Protein AF-A0A971Q2M0-F1 (afdb_monomer_lite)

Radius of gyration: 12.7 Å; chains: 1; bounding box: 29×25×36 Å

pLDDT: mean 72.96, std 12.44, range [38.44, 88.69]

Sequence (71 aa):
MERPISEKDRQRAKQCLECPVCRRARAKQRGLAFWLVKRVEGSLCPNCKAYERVYGRKAHEPISKGGDSRS

Structure (mmCIF, N/CA/C/O backbone):
data_AF-A0A971Q2M0-F1
#
_entry.id   AF-A0A971Q2M0-F1
#
loop_
_atom_site.group_PDB
_atom_site.id
_atom_site.type_symbol
_atom_site.label_atom_id
_atom_site.label_alt_id
_atom_site.label_comp_id
_atom_site.label_asym_id
_atom_site.label_entity_id
_atom_site.label_seq_id
_atom_site.pdbx_PDB_ins_code
_atom_site.Cartn_x
_atom_site.Cartn_y
_atom_site.Cartn_z
_atom_site.occupancy
_atom_site.B_iso_or_equiv
_atom_site.auth_seq_id
_atom_site.auth_comp_id
_atom_site.auth_asym_id
_atom_site.auth_atom_id
_atom_site.pdbx_PDB_model_num
ATOM 1 N N . MET 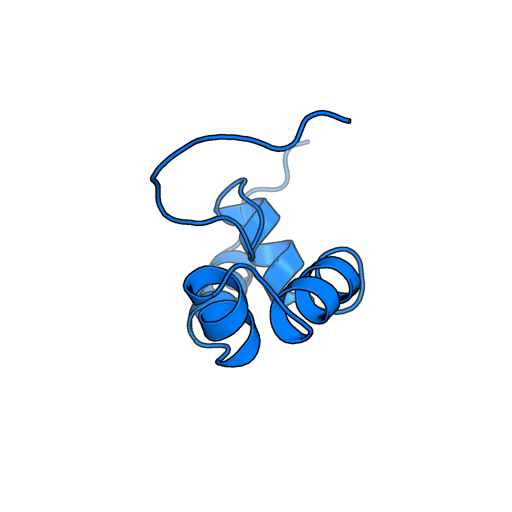A 1 1 ? -23.533 6.796 12.526 1.00 38.44 1 MET A N 1
ATOM 2 C CA . MET A 1 1 ? -22.672 5.89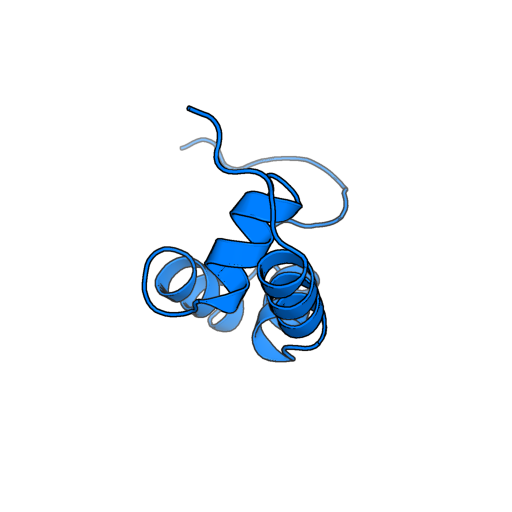2 13.320 1.00 38.44 1 MET A CA 1
ATOM 3 C C . MET A 1 1 ? -21.381 5.672 12.555 1.00 38.44 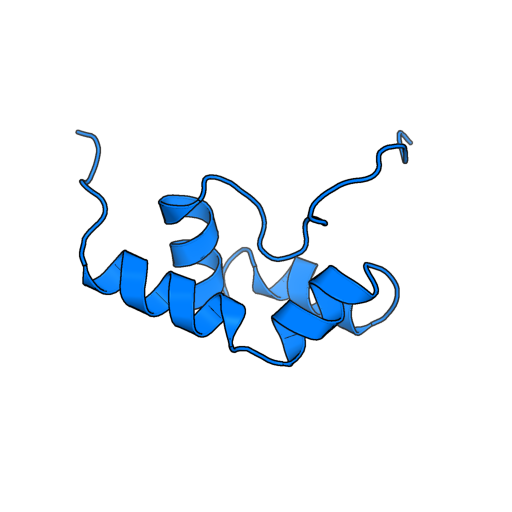1 MET A C 1
ATOM 5 O O . MET A 1 1 ? -21.322 4.858 11.638 1.00 38.44 1 MET A O 1
ATOM 9 N N . GLU A 1 2 ? -20.379 6.484 12.862 1.00 54.00 2 GLU A N 1
ATOM 10 C CA . GLU A 1 2 ? -19.038 6.380 12.294 1.00 54.00 2 GLU A CA 1
ATOM 11 C C . GLU A 1 2 ? -18.360 5.191 12.980 1.00 54.00 2 GLU A C 1
ATOM 13 O O . GLU A 1 2 ? -18.286 5.145 14.206 1.00 54.00 2 GLU A O 1
ATOM 18 N N . ARG A 1 3 ? -17.961 4.159 12.227 1.00 63.47 3 ARG A N 1
ATOM 19 C CA . ARG A 1 3 ? -17.268 3.013 12.830 1.00 63.47 3 ARG A CA 1
ATOM 20 C C . ARG A 1 3 ? -15.855 3.479 13.182 1.00 63.47 3 ARG A C 1
ATOM 22 O O . ARG A 1 3 ? -15.121 3.813 12.248 1.00 63.47 3 ARG A O 1
ATOM 29 N N . PRO A 1 4 ? -15.462 3.514 14.467 1.00 73.25 4 PRO A N 1
ATOM 30 C CA . PRO A 1 4 ? -14.115 3.912 14.831 1.00 73.25 4 PRO A CA 1
ATOM 31 C C . PRO A 1 4 ? -13.127 2.941 14.189 1.00 73.25 4 PRO A C 1
ATOM 33 O O . PRO A 1 4 ? -13.341 1.727 14.162 1.00 73.25 4 PRO A O 1
ATOM 36 N N . ILE A 1 5 ? -12.057 3.495 13.632 1.00 81.81 5 ILE A N 1
ATOM 37 C CA . ILE A 1 5 ? -10.995 2.719 13.003 1.00 81.81 5 ILE A CA 1
ATOM 38 C C . ILE A 1 5 ? -10.361 1.823 14.065 1.00 81.81 5 ILE A C 1
ATOM 40 O O . ILE A 1 5 ? -9.745 2.319 15.008 1.00 81.81 5 ILE A O 1
ATOM 44 N N . SER A 1 6 ? -10.516 0.506 13.914 1.00 84.44 6 SER A N 1
ATOM 45 C CA . SER A 1 6 ? -9.980 -0.463 14.868 1.00 84.44 6 SER A CA 1
ATOM 46 C C . SER A 1 6 ? -8.471 -0.647 14.673 1.00 84.44 6 SER A C 1
ATOM 48 O O . SER A 1 6 ? -7.930 -0.439 13.585 1.00 84.44 6 SER A O 1
ATOM 50 N N . GLU A 1 7 ? -7.774 -1.116 15.708 1.00 86.38 7 GLU A N 1
ATOM 51 C CA . GLU A 1 7 ? -6.363 -1.522 15.619 1.00 86.38 7 GLU A CA 1
ATOM 52 C C . GLU A 1 7 ? -6.115 -2.540 14.494 1.00 86.38 7 GLU A C 1
ATOM 54 O O . GLU A 1 7 ? -5.101 -2.476 13.795 1.00 86.38 7 GLU A O 1
ATOM 59 N N . LYS A 1 8 ? -7.087 -3.428 14.246 1.00 84.31 8 LYS A N 1
ATOM 60 C CA . LYS A 1 8 ? -7.048 -4.384 13.131 1.00 84.31 8 LYS A CA 1
ATOM 61 C C . LYS A 1 8 ? -7.034 -3.688 11.766 1.00 84.31 8 LYS A C 1
ATOM 63 O O . LYS A 1 8 ? -6.304 -4.124 10.877 1.00 84.31 8 LYS A O 1
ATOM 68 N N . ASP A 1 9 ? -7.795 -2.607 11.588 1.00 84.81 9 ASP A N 1
ATOM 69 C CA . ASP A 1 9 ? -7.774 -1.818 10.350 1.00 84.81 9 ASP A CA 1
ATOM 70 C C . ASP A 1 9 ? -6.412 -1.136 10.164 1.00 84.81 9 ASP A C 1
ATOM 72 O O . ASP A 1 9 ? -5.852 -1.170 9.068 1.00 84.81 9 ASP A O 1
ATOM 76 N N . ARG A 1 10 ? -5.819 -0.607 11.245 1.00 86.81 10 ARG A N 1
ATOM 77 C CA . ARG A 1 10 ? -4.474 -0.005 11.212 1.00 86.81 10 ARG A CA 1
ATOM 78 C C . ARG A 1 10 ? -3.393 -1.019 10.834 1.00 86.81 10 ARG A C 1
ATOM 80 O O . ARG A 1 10 ? -2.542 -0.710 10.003 1.00 86.81 10 ARG A O 1
ATOM 87 N N . GLN A 1 11 ? -3.425 -2.235 11.388 1.00 88.69 11 GLN A N 1
ATOM 88 C CA . GLN A 1 11 ? -2.483 -3.302 11.014 1.00 88.69 11 GLN A CA 1
ATOM 89 C C . GLN A 1 11 ? -2.628 -3.718 9.546 1.00 88.69 11 GLN A C 1
ATOM 91 O O . GLN A 1 11 ? -1.629 -3.849 8.839 1.00 88.69 11 GLN A O 1
ATOM 96 N N . ARG A 1 12 ? -3.862 -3.867 9.055 1.00 86.06 12 ARG A N 1
ATOM 97 C CA . ARG A 1 12 ? -4.123 -4.172 7.639 1.00 86.06 12 ARG A CA 1
ATOM 98 C C . ARG A 1 12 ? -3.629 -3.066 6.715 1.00 86.06 12 ARG A C 1
ATOM 100 O O . ARG A 1 12 ? -3.040 -3.342 5.670 1.00 86.06 12 ARG A O 1
ATOM 107 N N . ALA A 1 13 ? -3.816 -1.813 7.115 1.00 85.75 13 ALA A N 1
ATOM 108 C CA . ALA A 1 13 ? -3.304 -0.671 6.375 1.00 85.75 13 ALA A CA 1
ATOM 109 C C . ALA A 1 13 ? -1.762 -0.635 6.360 1.00 85.75 13 ALA A C 1
ATOM 111 O O . ALA A 1 13 ? -1.180 -0.336 5.317 1.00 85.75 13 ALA A O 1
ATOM 112 N N . LYS A 1 14 ? -1.090 -1.026 7.455 1.00 86.62 14 LYS A N 1
ATOM 113 C CA . LYS A 1 14 ? 0.374 -1.219 7.480 1.00 86.62 14 LYS A CA 1
ATOM 114 C C . LYS A 1 14 ? 0.828 -2.325 6.523 1.00 86.62 14 LYS A C 1
ATOM 116 O O . LYS A 1 14 ? 1.715 -2.086 5.712 1.00 86.62 14 LYS A O 1
ATOM 121 N N . GLN A 1 15 ? 0.153 -3.474 6.497 1.00 85.38 15 GLN A N 1
ATOM 122 C CA . GLN A 1 15 ? 0.458 -4.531 5.519 1.00 85.38 15 GLN A CA 1
ATOM 123 C C . GLN A 1 15 ? 0.250 -4.078 4.064 1.00 85.38 15 GLN A C 1
ATOM 125 O O . GLN A 1 15 ? 0.948 -4.534 3.161 1.00 85.38 15 GLN A O 1
ATOM 130 N N . CYS A 1 16 ? -0.685 -3.155 3.806 1.00 83.75 16 CYS A N 1
ATOM 131 C CA . CYS A 1 16 ? -0.831 -2.542 2.483 1.00 83.75 16 CYS A CA 1
ATOM 132 C C . CYS A 1 16 ? 0.418 -1.736 2.070 1.00 83.75 16 CYS A C 1
ATOM 134 O O . CYS A 1 16 ? 0.738 -1.663 0.883 1.00 83.75 16 CYS A O 1
ATOM 136 N N . LEU A 1 17 ? 1.143 -1.137 3.023 1.00 80.06 17 LEU A N 1
ATOM 137 C CA . LEU A 1 17 ? 2.413 -0.440 2.771 1.00 80.06 17 LEU A CA 1
ATOM 138 C C . LEU A 1 17 ? 3.558 -1.418 2.481 1.00 80.06 17 LEU A C 1
ATOM 140 O O . LEU A 1 17 ? 4.393 -1.135 1.622 1.00 80.06 17 LEU A O 1
ATOM 144 N N . GLU A 1 18 ? 3.561 -2.573 3.141 1.00 83.44 18 GLU A N 1
ATOM 145 C CA . GLU A 1 18 ? 4.568 -3.624 2.942 1.00 83.44 18 GLU A CA 1
ATOM 146 C C . GLU A 1 18 ? 4.332 -4.454 1.672 1.00 83.44 18 GLU A C 1
ATOM 148 O O . GLU A 1 18 ? 5.240 -5.126 1.185 1.00 83.44 18 GLU A O 1
ATOM 153 N N . CYS A 1 19 ? 3.137 -4.378 1.079 1.00 82.75 19 CYS A N 1
ATOM 154 C CA . CYS A 1 19 ? 2.823 -5.096 -0.148 1.00 82.75 19 CYS A CA 1
ATOM 155 C C . CYS A 1 19 ? 3.706 -4.605 -1.318 1.00 82.75 19 CYS A C 1
ATOM 157 O O . CYS A 1 19 ? 3.572 -3.453 -1.751 1.00 82.75 19 CYS A O 1
ATOM 159 N N . PRO A 1 20 ? 4.551 -5.470 -1.917 1.00 81.12 20 PRO A N 1
ATOM 160 C CA . PRO A 1 20 ? 5.463 -5.068 -2.987 1.00 81.12 20 PRO A CA 1
ATOM 161 C C . PRO A 1 20 ? 4.720 -4.604 -4.246 1.00 81.12 20 PRO A C 1
ATOM 163 O O . PRO A 1 20 ? 5.220 -3.749 -4.976 1.00 81.12 20 PRO A O 1
ATOM 166 N N . VAL A 1 21 ? 3.510 -5.122 -4.482 1.00 78.69 21 VAL A N 1
ATOM 167 C CA . VAL A 1 21 ? 2.641 -4.710 -5.593 1.00 78.69 21 VAL A CA 1
ATOM 168 C C . VAL A 1 21 ? 2.128 -3.289 -5.375 1.00 78.69 21 VAL A C 1
ATOM 170 O O . VAL A 1 21 ? 2.316 -2.442 -6.246 1.00 78.69 21 VAL A O 1
ATOM 173 N N . CYS A 1 22 ? 1.553 -3.001 -4.202 1.00 79.06 22 CYS A N 1
ATOM 174 C CA . CYS A 1 22 ? 1.057 -1.664 -3.867 1.00 79.06 22 CYS A CA 1
ATOM 175 C C . CYS A 1 22 ? 2.206 -0.648 -3.840 1.00 79.06 22 CYS A C 1
ATOM 177 O O . CYS A 1 22 ? 2.084 0.438 -4.399 1.00 79.06 22 CYS A O 1
ATOM 179 N N . ARG A 1 23 ? 3.364 -1.022 -3.279 1.00 79.88 23 ARG A N 1
ATOM 180 C CA . ARG A 1 23 ? 4.574 -0.189 -3.272 1.00 79.88 23 ARG A CA 1
ATOM 181 C C . ARG A 1 23 ? 5.059 0.131 -4.686 1.00 79.88 23 ARG A C 1
ATOM 183 O O . ARG A 1 23 ? 5.322 1.292 -4.983 1.00 79.88 23 ARG A O 1
ATOM 190 N N . ARG A 1 24 ? 5.148 -0.866 -5.574 1.00 78.19 24 ARG A N 1
ATOM 191 C CA . ARG A 1 24 ? 5.530 -0.653 -6.983 1.00 78.19 24 ARG A CA 1
ATOM 192 C C . ARG A 1 24 ? 4.496 0.179 -7.736 1.00 78.19 24 ARG A C 1
ATOM 194 O O . ARG A 1 24 ? 4.891 1.021 -8.536 1.00 78.19 24 ARG A O 1
ATOM 201 N N . ALA A 1 25 ? 3.206 -0.026 -7.476 1.00 79.19 25 ALA A N 1
ATOM 202 C CA . ALA A 1 25 ? 2.135 0.762 -8.078 1.00 79.19 25 ALA A CA 1
ATOM 203 C C . ALA A 1 25 ? 2.198 2.234 -7.646 1.00 79.19 25 ALA A C 1
ATOM 205 O O . ALA A 1 25 ? 2.165 3.097 -8.518 1.00 79.19 25 ALA A O 1
ATOM 206 N N . ARG A 1 26 ? 2.395 2.520 -6.349 1.00 77.44 26 ARG A N 1
ATOM 207 C CA . ARG A 1 26 ? 2.642 3.882 -5.831 1.00 77.44 26 ARG A CA 1
ATOM 208 C C . ARG A 1 26 ? 3.906 4.510 -6.413 1.00 77.44 26 ARG A C 1
ATOM 210 O O . ARG A 1 26 ? 3.910 5.694 -6.710 1.00 77.44 26 ARG A O 1
ATOM 217 N N . ALA A 1 27 ? 4.976 3.728 -6.567 1.00 76.50 27 ALA A N 1
ATOM 218 C CA . ALA A 1 27 ? 6.269 4.234 -7.029 1.00 76.50 27 ALA A CA 1
ATOM 219 C C . ALA A 1 27 ? 6.308 4.524 -8.537 1.00 76.50 27 ALA A C 1
ATOM 221 O O . ALA A 1 27 ? 6.911 5.506 -8.955 1.00 76.50 27 ALA A O 1
ATOM 222 N N . LYS A 1 28 ? 5.703 3.665 -9.371 1.00 76.62 28 LYS A N 1
ATOM 223 C CA . LYS A 1 28 ? 5.682 3.862 -10.830 1.00 76.62 28 LYS A CA 1
ATOM 224 C C . LYS A 1 28 ? 4.491 4.689 -11.298 1.00 76.62 28 LYS A C 1
ATOM 226 O O . LYS A 1 28 ? 4.640 5.386 -12.292 1.00 76.62 28 LYS A O 1
ATOM 231 N N . GLN A 1 29 ? 3.323 4.534 -10.669 1.00 67.75 29 GLN A N 1
ATOM 232 C CA . GLN A 1 29 ? 2.031 5.107 -11.085 1.00 67.75 29 GLN A CA 1
ATOM 233 C C . GLN A 1 29 ? 1.665 4.938 -12.568 1.00 67.75 29 GLN A C 1
ATOM 235 O O . GLN A 1 29 ? 0.800 5.627 -13.095 1.00 67.75 29 GLN A O 1
ATOM 240 N N . ARG A 1 30 ? 2.322 4.008 -13.263 1.00 68.62 30 ARG A N 1
ATOM 241 C CA . ARG A 1 30 ? 2.123 3.729 -14.683 1.00 68.62 30 ARG A CA 1
ATOM 242 C C . ARG A 1 30 ? 2.421 2.269 -14.982 1.00 68.62 30 ARG A C 1
ATOM 244 O O . ARG A 1 30 ? 3.296 1.658 -14.361 1.00 68.62 30 ARG A O 1
ATOM 251 N N . GLY A 1 31 ? 1.696 1.723 -15.951 1.00 68.69 31 GLY A N 1
ATOM 252 C CA . GLY A 1 31 ? 1.836 0.344 -16.412 1.00 68.69 31 GLY A CA 1
ATOM 253 C C . GLY A 1 31 ? 0.948 -0.666 -15.679 1.00 68.69 31 GLY A C 1
ATOM 254 O O . GLY A 1 31 ? 0.111 -0.321 -14.845 1.00 68.69 31 GLY A O 1
ATOM 255 N N . LEU A 1 32 ? 1.151 -1.943 -16.007 1.00 73.00 32 LEU A N 1
ATOM 256 C CA . LEU A 1 32 ? 0.307 -3.071 -15.591 1.00 73.00 32 LEU A CA 1
ATOM 257 C C . LEU A 1 32 ? 0.098 -3.168 -14.070 1.00 73.00 32 LEU A C 1
ATOM 259 O O . LEU A 1 32 ? -0.996 -3.502 -13.632 1.00 73.00 32 LEU A O 1
ATOM 263 N N . ALA A 1 33 ? 1.103 -2.824 -13.256 1.00 69.94 33 ALA A N 1
ATOM 264 C CA . ALA A 1 33 ? 0.990 -2.854 -11.794 1.00 69.94 33 ALA A CA 1
ATOM 265 C C . ALA A 1 33 ? 0.015 -1.797 -11.244 1.00 69.94 33 ALA A C 1
ATOM 267 O O . ALA A 1 33 ? -0.750 -2.088 -10.328 1.00 69.94 33 ALA A O 1
ATOM 268 N N . PHE A 1 34 ? 0.012 -0.589 -11.819 1.00 75.62 34 PHE A N 1
ATOM 269 C CA . PHE A 1 34 ? -0.947 0.459 -11.462 1.00 75.62 34 PHE A CA 1
ATOM 270 C C . PHE A 1 34 ? -2.365 0.057 -11.870 1.00 75.62 34 PHE A C 1
ATOM 272 O O . PHE A 1 34 ? -3.296 0.183 -11.081 1.00 75.62 34 PHE A O 1
ATOM 279 N N . TRP A 1 35 ? -2.520 -0.496 -13.075 1.00 76.19 35 TRP A N 1
ATOM 280 C CA . TRP A 1 35 ? -3.812 -0.973 -13.561 1.00 76.19 35 TRP A CA 1
ATOM 281 C C . TRP A 1 35 ? -4.358 -2.134 -12.722 1.00 76.19 35 TRP A C 1
ATOM 283 O O . TRP A 1 35 ? -5.536 -2.129 -12.367 1.00 76.19 35 TRP A O 1
ATOM 293 N N . LEU A 1 36 ? -3.495 -3.080 -12.332 1.00 74.62 36 LEU A N 1
ATOM 294 C CA . LEU A 1 36 ? -3.845 -4.170 -11.426 1.00 74.62 36 LEU A CA 1
ATOM 295 C C . LEU A 1 36 ? -4.340 -3.612 -10.091 1.00 74.62 36 LEU A C 1
ATOM 297 O O . LEU A 1 36 ? -5.448 -3.949 -9.686 1.00 74.62 36 LEU A O 1
ATOM 301 N N . VAL A 1 37 ? -3.569 -2.720 -9.452 1.00 74.69 37 VAL A N 1
ATOM 302 C CA . VAL A 1 37 ? -3.946 -2.098 -8.171 1.00 74.69 37 VAL A CA 1
ATOM 303 C C . VAL A 1 37 ? -5.257 -1.332 -8.291 1.00 74.69 37 VAL A C 1
ATOM 305 O O . VAL A 1 37 ? -6.151 -1.565 -7.485 1.00 74.69 37 VAL A O 1
ATOM 308 N N . LYS A 1 38 ? -5.442 -0.536 -9.349 1.00 72.44 38 LYS A N 1
ATOM 309 C CA . LYS A 1 38 ? -6.699 0.171 -9.637 1.00 72.44 38 LYS A CA 1
ATOM 310 C C . LYS A 1 38 ? -7.898 -0.784 -9.751 1.00 72.44 38 LYS A C 1
ATOM 312 O O . LYS A 1 38 ? -8.999 -0.419 -9.347 1.00 72.44 38 LYS A O 1
ATOM 317 N N . ARG A 1 39 ? -7.692 -2.011 -10.249 1.00 73.31 39 ARG A N 1
ATOM 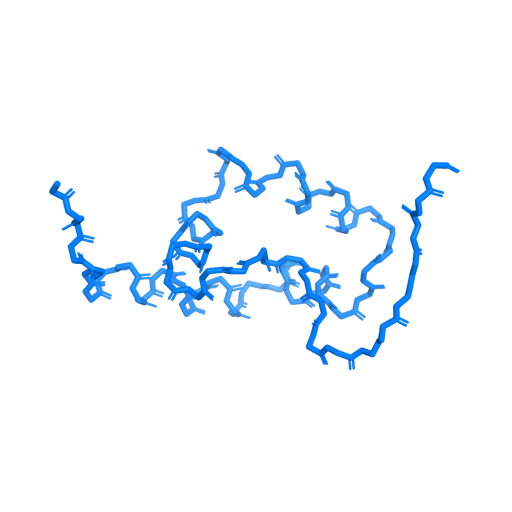318 C CA . ARG A 1 39 ? -8.718 -3.068 -10.319 1.00 73.31 39 ARG A CA 1
ATOM 319 C C . ARG A 1 39 ? -8.925 -3.806 -8.991 1.00 73.31 39 ARG A C 1
ATOM 321 O O . ARG A 1 39 ? -10.060 -4.155 -8.680 1.00 73.31 39 ARG A O 1
ATOM 328 N N . VAL A 1 40 ? -7.873 -4.038 -8.196 1.00 72.81 40 VAL A N 1
ATOM 329 C CA . VAL A 1 40 ? -7.981 -4.765 -6.913 1.00 72.81 40 VAL A CA 1
ATOM 330 C C . VAL A 1 40 ? -8.370 -3.890 -5.715 1.00 72.81 40 VAL A C 1
ATOM 332 O O . VAL A 1 40 ? -8.876 -4.429 -4.727 1.00 72.81 40 VAL A O 1
ATOM 335 N N . GLU A 1 41 ? -8.197 -2.566 -5.787 1.00 64.00 41 GLU A N 1
ATOM 336 C CA . GLU A 1 41 ? -8.421 -1.648 -4.656 1.00 64.00 41 GLU A CA 1
ATOM 337 C C . GLU A 1 41 ? -9.882 -1.587 -4.183 1.00 64.00 41 GLU A C 1
ATOM 339 O O . GLU A 1 41 ? -10.134 -1.338 -3.008 1.00 64.00 41 GLU A O 1
ATOM 344 N N . GLY A 1 42 ? -10.847 -1.845 -5.073 1.00 55.81 42 GLY A N 1
ATOM 345 C CA . GLY A 1 42 ? -12.273 -1.657 -4.787 1.00 55.81 42 GLY A CA 1
ATOM 346 C C . GLY A 1 42 ? -12.989 -2.844 -4.133 1.00 55.81 42 GLY A C 1
ATOM 347 O O . GLY A 1 42 ? -14.042 -2.656 -3.525 1.00 55.81 42 GLY A O 1
ATOM 348 N N . SER A 1 43 ? -12.476 -4.075 -4.244 1.00 59.38 43 SER A N 1
ATOM 349 C CA . SER A 1 43 ? -13.196 -5.268 -3.741 1.00 59.38 43 SER A CA 1
ATOM 350 C C . SER A 1 43 ? -12.331 -6.498 -3.458 1.00 59.38 43 SER A C 1
ATOM 352 O O . SER A 1 43 ? -12.742 -7.337 -2.664 1.00 59.38 43 SER A O 1
ATOM 354 N N . LEU A 1 44 ? -11.140 -6.613 -4.054 1.00 69.62 44 LEU A N 1
ATOM 355 C CA . LEU A 1 44 ? -10.334 -7.838 -3.972 1.00 69.62 44 LEU A CA 1
ATOM 356 C C . LEU A 1 44 ? -9.332 -7.827 -2.813 1.00 69.62 44 LEU A C 1
ATOM 358 O O . LEU A 1 44 ? -9.045 -8.881 -2.252 1.00 69.62 44 LEU A O 1
ATOM 362 N N . CYS A 1 45 ? -8.806 -6.658 -2.428 1.00 78.12 45 CYS A N 1
ATOM 363 C CA . CYS A 1 45 ? -7.792 -6.572 -1.376 1.00 78.12 45 CYS A CA 1
ATOM 364 C C . CYS A 1 45 ? -8.346 -5.955 -0.075 1.00 78.12 45 CYS A C 1
ATOM 366 O O . CYS A 1 45 ? -8.583 -4.741 -0.022 1.00 78.12 45 CYS A O 1
ATOM 368 N N . PRO A 1 46 ? -8.493 -6.734 1.018 1.00 76.94 46 PRO A N 1
ATOM 369 C CA . PRO A 1 46 ? -8.957 -6.207 2.303 1.00 76.94 46 PRO A CA 1
ATOM 370 C C . PRO A 1 46 ? -7.992 -5.174 2.904 1.00 76.94 46 PRO A C 1
ATOM 372 O O . PRO A 1 46 ? -8.431 -4.281 3.627 1.00 76.94 46 PRO A O 1
ATOM 375 N N . ASN A 1 47 ? -6.699 -5.254 2.575 1.00 83.38 47 ASN A N 1
ATOM 376 C CA . ASN A 1 47 ? -5.682 -4.326 3.069 1.00 83.38 47 ASN A CA 1
ATOM 377 C C . ASN A 1 47 ? -5.757 -2.961 2.374 1.00 83.38 47 ASN A C 1
ATOM 379 O O . ASN A 1 47 ? -5.619 -1.940 3.040 1.00 83.38 47 ASN A O 1
ATOM 383 N N . CYS A 1 48 ? -6.042 -2.920 1.069 1.00 79.19 48 CYS A N 1
ATOM 384 C CA . CYS A 1 48 ? -6.265 -1.663 0.348 1.00 79.19 48 CYS A CA 1
ATOM 385 C C . CYS A 1 48 ? -7.516 -0.934 0.853 1.00 79.19 48 CYS A C 1
ATOM 387 O O . CYS A 1 48 ? -7.478 0.271 1.080 1.00 79.19 48 CYS A O 1
ATOM 389 N N . LYS A 1 49 ? -8.599 -1.675 1.117 1.00 81.06 49 LYS A N 1
ATOM 390 C CA . LYS A 1 49 ? -9.837 -1.121 1.684 1.00 81.06 49 LYS A CA 1
ATOM 391 C C . LYS A 1 49 ? -9.640 -0.583 3.104 1.00 81.06 49 LYS A C 1
ATOM 393 O O . LYS A 1 49 ? -10.192 0.456 3.457 1.00 81.06 49 LYS A O 1
ATOM 398 N N . ALA A 1 50 ? -8.844 -1.283 3.914 1.00 85.38 50 ALA A N 1
ATOM 399 C CA . ALA A 1 50 ? -8.444 -0.797 5.230 1.00 85.38 50 ALA A CA 1
ATOM 400 C C . ALA A 1 50 ? -7.562 0.455 5.116 1.00 85.38 50 ALA A C 1
ATOM 402 O O . ALA A 1 50 ? -7.780 1.413 5.847 1.00 85.38 50 ALA A O 1
ATOM 403 N N . TYR A 1 51 ? -6.619 0.488 4.1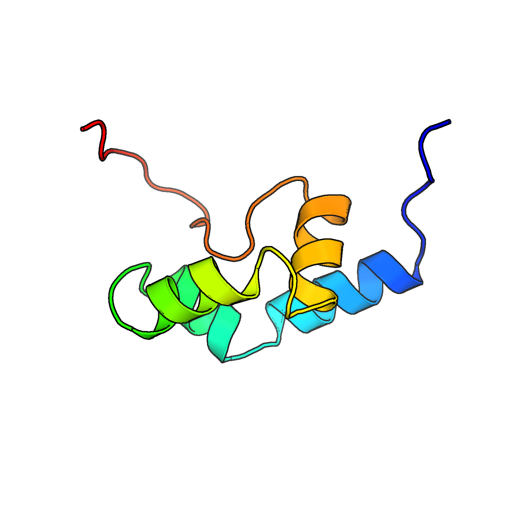70 1.00 84.00 51 TYR A N 1
ATOM 404 C CA . TYR A 1 51 ? -5.782 1.659 3.911 1.00 84.00 51 TYR A CA 1
ATOM 405 C C . TYR A 1 51 ? -6.614 2.888 3.530 1.00 84.00 51 TYR A C 1
ATOM 407 O O . TYR A 1 51 ? -6.427 3.940 4.131 1.00 84.00 51 TYR A O 1
ATOM 415 N N . GLU A 1 52 ? -7.578 2.746 2.618 1.00 83.25 52 GLU A N 1
ATOM 416 C CA . GLU A 1 52 ? -8.473 3.840 2.221 1.00 83.25 52 GLU A CA 1
ATOM 417 C C . GLU A 1 52 ? -9.326 4.338 3.396 1.00 83.25 52 GLU A C 1
ATOM 419 O O . GLU A 1 52 ? -9.481 5.541 3.572 1.00 83.25 52 GLU A O 1
ATOM 424 N N . ARG A 1 53 ? -9.806 3.440 4.267 1.00 82.88 53 ARG A N 1
ATOM 425 C CA . ARG A 1 53 ? -10.514 3.839 5.494 1.00 82.88 53 ARG A CA 1
ATOM 426 C C . ARG A 1 53 ? -9.623 4.544 6.513 1.00 82.88 53 ARG A C 1
ATOM 428 O O . ARG A 1 53 ? -10.073 5.501 7.126 1.00 82.88 53 ARG A O 1
ATOM 435 N N . VAL A 1 54 ? -8.406 4.043 6.733 1.00 85.56 54 VAL A N 1
ATOM 436 C CA . VAL A 1 54 ? -7.463 4.540 7.754 1.00 85.56 54 VAL A CA 1
ATOM 437 C C . VAL A 1 54 ? -6.837 5.862 7.347 1.00 85.56 54 VAL A C 1
ATOM 439 O O . VAL A 1 54 ? -6.764 6.780 8.155 1.00 85.56 54 VAL A O 1
ATOM 442 N N . TYR A 1 55 ? -6.369 5.944 6.107 1.00 81.50 55 TYR A N 1
ATOM 443 C CA . TYR A 1 55 ? -5.618 7.086 5.598 1.00 81.50 55 TYR A CA 1
ATOM 444 C C . TYR A 1 55 ? -6.478 8.045 4.772 1.00 81.50 55 TYR A C 1
ATOM 446 O O . TYR A 1 55 ? -6.000 9.122 4.427 1.00 81.50 55 TYR A O 1
ATOM 454 N N . GLY A 1 56 ? -7.716 7.671 4.428 1.00 79.25 56 GLY A N 1
ATOM 455 C CA . GLY A 1 56 ? -8.600 8.497 3.599 1.00 79.25 56 GLY A CA 1
ATOM 456 C C . GLY A 1 56 ? -8.073 8.715 2.178 1.00 79.25 56 GLY A C 1
ATOM 457 O O . GLY A 1 56 ? -8.446 9.692 1.537 1.00 79.25 56 GLY A O 1
ATOM 458 N N . ARG A 1 57 ? -7.151 7.863 1.708 1.00 78.00 57 ARG A N 1
ATOM 459 C CA . ARG A 1 57 ? -6.431 8.013 0.434 1.00 78.00 57 ARG A CA 1
ATOM 460 C C . ARG A 1 57 ? -6.310 6.691 -0.301 1.00 78.00 57 ARG A C 1
ATOM 462 O O . ARG A 1 57 ? -6.221 5.633 0.329 1.00 78.00 57 ARG A O 1
ATOM 469 N N . LYS A 1 58 ? -6.257 6.753 -1.632 1.00 73.94 58 LYS A N 1
ATOM 470 C CA . LYS A 1 58 ? -6.108 5.565 -2.476 1.00 73.94 58 LYS A CA 1
ATOM 471 C C . LYS A 1 58 ? -4.728 4.946 -2.285 1.00 73.94 58 LYS A C 1
ATOM 473 O O . LYS A 1 58 ? -3.714 5.633 -2.146 1.00 73.94 58 LYS A O 1
ATOM 478 N N . ALA A 1 59 ? -4.662 3.619 -2.319 1.00 70.81 59 ALA A N 1
ATOM 479 C CA . ALA A 1 59 ? -3.404 2.904 -2.145 1.00 70.81 59 ALA A CA 1
ATOM 480 C C . ALA A 1 59 ? -2.449 3.063 -3.339 1.00 70.81 59 ALA A C 1
ATOM 482 O O . ALA A 1 59 ? -1.286 2.717 -3.200 1.00 70.81 59 ALA A O 1
ATOM 483 N N . HIS A 1 60 ? -2.881 3.606 -4.474 1.00 70.69 60 HIS A N 1
ATOM 484 C CA . HIS A 1 60 ? -2.028 3.913 -5.629 1.00 70.69 60 HIS A CA 1
ATOM 485 C C . HIS A 1 60 ? -1.653 5.396 -5.768 1.00 70.69 60 HIS A C 1
ATOM 487 O O . HIS A 1 60 ? -0.924 5.747 -6.702 1.00 70.69 60 HIS A O 1
ATOM 493 N N . GLU A 1 61 ? -2.155 6.272 -4.894 1.00 69.00 61 GLU A N 1
ATOM 494 C CA . GLU A 1 61 ? -1.828 7.696 -4.967 1.00 69.00 61 GLU A CA 1
ATOM 495 C C . GLU A 1 61 ? -0.356 7.951 -4.607 1.00 69.00 61 GLU A C 1
ATOM 497 O O . GLU A 1 61 ? 0.201 7.278 -3.728 1.00 69.00 61 GLU A O 1
ATOM 502 N N . PRO A 1 62 ? 0.299 8.908 -5.287 1.00 65.31 62 PRO A N 1
ATOM 503 C CA . PRO A 1 62 ? 1.673 9.256 -4.993 1.00 65.31 62 PRO A CA 1
ATOM 504 C C . PRO A 1 62 ? 1.723 10.147 -3.762 1.00 65.31 62 PRO A C 1
ATOM 506 O O . PRO A 1 62 ? 0.861 10.996 -3.534 1.00 65.31 62 PRO A O 1
ATOM 509 N N . ILE A 1 63 ? 2.818 10.048 -3.022 1.00 62.31 63 ILE A N 1
ATOM 510 C CA . ILE A 1 63 ? 3.171 11.037 -2.008 1.00 62.31 63 ILE A CA 1
ATOM 511 C C . ILE A 1 63 ? 3.814 12.228 -2.753 1.00 62.31 63 ILE A C 1
ATOM 513 O O . ILE A 1 63 ? 5.018 12.421 -2.703 1.00 62.31 63 ILE A O 1
ATOM 517 N N . SER A 1 64 ? 2.991 12.965 -3.511 1.00 49.97 64 SER A N 1
ATOM 518 C CA . SER A 1 64 ? 3.232 14.304 -4.088 1.00 49.97 64 SER A CA 1
ATOM 519 C C . SER A 1 64 ? 4.379 14.492 -5.105 1.00 49.97 64 SER A C 1
ATOM 521 O O . SER A 1 64 ? 5.539 14.585 -4.724 1.00 49.97 64 SER A O 1
ATOM 523 N N . LYS A 1 65 ? 4.036 14.759 -6.378 1.00 43.09 65 LYS A N 1
ATOM 524 C CA . LYS A 1 65 ? 4.073 16.102 -7.018 1.00 43.09 65 LYS A CA 1
ATOM 525 C C . LYS A 1 65 ? 3.037 16.119 -8.164 1.00 43.09 65 LYS A C 1
ATOM 527 O O . LYS A 1 65 ? 2.863 15.105 -8.824 1.00 43.09 65 LYS A O 1
ATOM 532 N N . GLY A 1 66 ? 2.270 17.206 -8.277 1.00 54.09 66 GLY A N 1
ATOM 533 C CA . GLY A 1 66 ? 0.942 17.244 -8.909 1.00 54.09 66 GLY A CA 1
ATOM 534 C C . GLY A 1 66 ? 0.841 17.296 -10.442 1.00 54.09 66 GLY A C 1
ATOM 535 O O . GLY A 1 66 ? 1.841 17.417 -11.141 1.00 54.09 66 GLY A O 1
ATOM 536 N N . GLY A 1 67 ? -0.425 17.268 -10.894 1.00 48.00 67 GLY A N 1
ATOM 537 C CA . GLY A 1 67 ? -0.895 17.385 -12.287 1.00 48.00 67 GLY A CA 1
ATOM 538 C C . GLY A 1 67 ? -0.818 16.054 -13.035 1.00 48.00 67 GLY A C 1
ATOM 539 O O . GLY A 1 67 ? 0.153 15.331 -12.898 1.00 48.00 67 GLY A O 1
ATOM 540 N N . ASP A 1 68 ? -1.751 15.601 -13.853 1.00 47.62 68 ASP A N 1
ATOM 541 C CA . ASP A 1 68 ? -2.996 16.085 -14.444 1.00 47.62 68 ASP A CA 1
ATOM 542 C C . ASP A 1 68 ? -3.482 14.873 -15.271 1.00 47.62 68 ASP A C 1
ATOM 544 O O . ASP A 1 68 ? -2.648 14.102 -15.746 1.00 47.62 68 ASP A O 1
ATOM 548 N N . SER A 1 69 ? -4.789 14.671 -15.414 1.00 42.09 69 SER A N 1
ATOM 549 C CA . SER A 1 69 ? -5.385 13.910 -16.527 1.00 42.09 69 SER A CA 1
ATOM 550 C C . SER A 1 69 ? -6.898 14.066 -16.428 1.00 42.09 69 SER A C 1
ATOM 552 O O . SER A 1 69 ? -7.618 13.176 -15.958 1.00 42.09 69 SER A O 1
ATOM 554 N N . ARG A 1 70 ? -7.376 15.251 -16.806 1.00 50.81 70 ARG A N 1
ATOM 555 C CA . ARG A 1 70 ? -8.787 15.499 -17.083 1.00 50.81 70 ARG A CA 1
ATOM 556 C C . ARG A 1 70 ? -9.012 15.238 -18.576 1.00 50.81 70 ARG A C 1
ATOM 558 O O . ARG A 1 70 ? -8.491 15.991 -19.381 1.00 50.81 70 ARG A O 1
ATOM 565 N N . SER A 1 71 ? -9.821 14.209 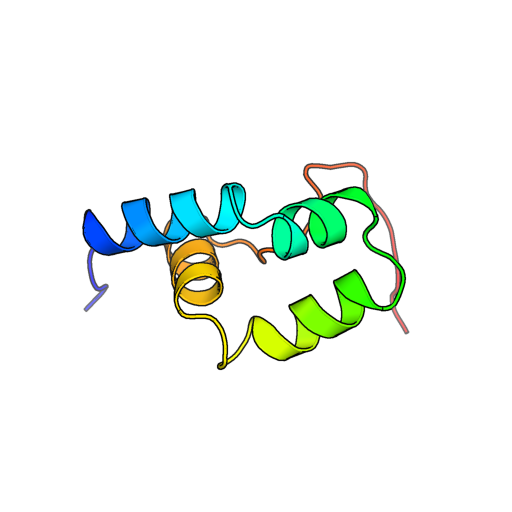-18.854 1.00 50.34 71 SER A N 1
ATOM 566 C CA . SER A 1 71 ? -10.515 13.891 -20.124 1.00 50.34 71 SER A CA 1
ATOM 567 C C . SER A 1 71 ? -9.662 13.576 -21.350 1.00 50.34 71 SER A C 1
ATOM 569 O O . SER A 1 71 ? -9.047 14.492 -21.924 1.00 50.34 71 SER A O 1
#

Foldseek 3Di:
DDDPLDPVLVVLLVVLCVPPLLVVLQVVVDDDSVVVLVVCLPPPRPSQVSNCVVVVDGSNHYPDDDDDDDD

Secondary structure (DSSP, 8-state):
-PPP--HHHHHHHHHHHH-HHHHHHHHH-SSHHHHHHHHHTTTT-HHHHHHHHHHSS-TT--SS-------